Protein AF-H3BPP0-F1 (afdb_monomer)

Sequence (104 aa):
MQKYCIYQHFQFQLLIQHLWIAANCDIADERFDATFHTNVLVNSSGHCQYLPPGIFKSSCYIDVRWFPFDVQHCKLKFGSWSYGGWSLDLQMQEADISGYIPNG

InterPro domains:
  IPR006201 Neurotransmitter-gated ion-channel [PTHR18945] (30-92)
  IPR006202 Neurotransmitter-gated ion-channel ligand-binding domain [PF02931] (27-95)
  IPR018000 Neurotransmitter-gated ion-channel, conserved site [PS00236] (60-74)
  IPR036734 Neurotransmitter-gated ion-channel ligand-binding domain superfamily [G3DSA:2.70.170.10] (8-104)
  IPR036734 Neurotransmitter-gated ion-channel ligand-binding domain superfamily [SSF63712] (12-100)

Organism: Homo sapiens (NCBI:txid9606)

Foldseek 3Di:
DDWDWDKDWDDDAADDPFKWKAWQPRDTDPPSPHPDDDDWDADPVRDIDDDGDDTDIHIYTADCPPPPVGDGDIDMDMDTRPDDCVGDDDDDDDDDCVVPDDDD

Structure (mmCIF, N/CA/C/O backbone):
data_AF-H3BPP0-F1
#
_entry.id   AF-H3BPP0-F1
#
loop_
_atom_site.group_PDB
_atom_site.id
_atom_site.type_symbol
_atom_site.label_atom_id
_atom_site.label_alt_id
_atom_site.label_comp_id
_atom_site.label_asym_id
_atom_site.label_entity_id
_atom_site.label_seq_id
_atom_site.pdbx_PDB_ins_code
_atom_site.Cartn_x
_atom_site.Cartn_y
_atom_site.Cartn_z
_atom_site.occupancy
_atom_site.B_iso_or_equiv
_atom_site.auth_seq_id
_atom_site.auth_comp_id
_atom_site.auth_asym_id
_atom_site.auth_atom_id
_atom_site.pdbx_PDB_model_num
ATOM 1 N N . MET A 1 1 ? -31.877 4.322 3.428 1.00 45.56 1 MET A N 1
ATOM 2 C CA . MET A 1 1 ? -30.668 3.477 3.555 1.00 45.56 1 MET A CA 1
ATOM 3 C C . MET A 1 1 ? -29.476 4.412 3.624 1.00 45.56 1 MET A C 1
ATOM 5 O O . MET A 1 1 ? -29.337 5.216 2.713 1.00 45.56 1 MET A O 1
ATOM 9 N N . GLN A 1 2 ? -28.677 4.370 4.687 1.00 44.91 2 GLN A N 1
ATOM 10 C CA . GLN A 1 2 ? -27.522 5.257 4.850 1.00 44.91 2 GLN A CA 1
ATOM 11 C C . GLN A 1 2 ? -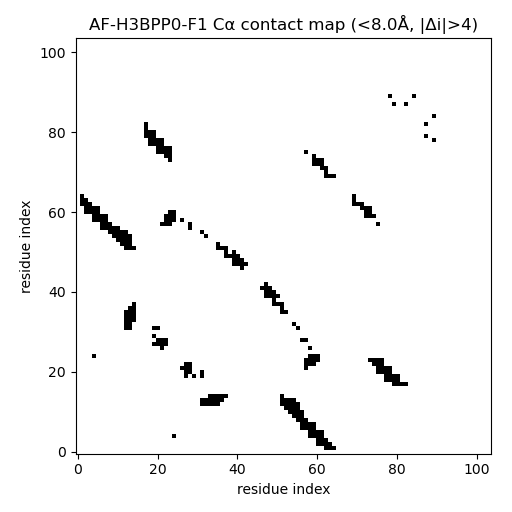26.244 4.496 4.484 1.00 44.91 2 GLN A C 1
ATOM 13 O O . GLN A 1 2 ? -25.711 3.745 5.295 1.00 44.91 2 GLN A O 1
ATOM 18 N N . LYS A 1 3 ? -25.792 4.666 3.237 1.00 54.00 3 LYS A N 1
ATOM 19 C CA . LYS A 1 3 ? -24.443 4.273 2.818 1.00 54.00 3 LYS A CA 1
ATOM 20 C C . LYS A 1 3 ? -23.530 5.475 3.015 1.00 54.00 3 LYS A C 1
ATOM 22 O O . LYS A 1 3 ? -23.817 6.534 2.461 1.00 54.00 3 LYS A O 1
ATOM 27 N N . TYR A 1 4 ? -22.442 5.308 3.754 1.00 62.19 4 TYR A N 1
ATOM 28 C CA . TYR A 1 4 ? -21.422 6.344 3.922 1.00 62.19 4 TYR A CA 1
ATOM 29 C C . TYR A 1 4 ? -20.148 5.923 3.196 1.00 62.19 4 TYR A C 1
ATOM 31 O O . TYR A 1 4 ? -19.775 4.755 3.260 1.00 62.19 4 TYR A O 1
ATOM 39 N N . CYS A 1 5 ? -19.475 6.853 2.516 1.00 59.34 5 CYS A N 1
ATOM 40 C CA . CYS A 1 5 ? -18.102 6.627 2.070 1.00 59.34 5 CYS A CA 1
ATOM 41 C C . CYS A 1 5 ? -17.161 7.032 3.204 1.00 59.34 5 CYS A C 1
ATOM 43 O O . CYS A 1 5 ? -17.152 8.202 3.588 1.00 59.34 5 CYS A O 1
ATOM 45 N N . ILE A 1 6 ? -16.382 6.088 3.733 1.00 63.28 6 ILE A N 1
ATOM 46 C CA . ILE A 1 6 ? -15.338 6.378 4.724 1.00 63.28 6 ILE A CA 1
ATOM 47 C C . ILE A 1 6 ? -13.968 6.098 4.106 1.00 63.28 6 ILE A C 1
ATOM 49 O O . ILE A 1 6 ? -13.766 5.077 3.450 1.00 63.28 6 ILE A O 1
ATOM 53 N N . TYR A 1 7 ? -13.038 7.029 4.321 1.00 56.53 7 TYR A N 1
ATOM 54 C CA . TYR A 1 7 ? -11.633 6.896 3.950 1.00 56.53 7 TYR A CA 1
ATOM 55 C C . TYR A 1 7 ? -10.944 5.920 4.909 1.00 56.53 7 TYR A C 1
ATOM 57 O O . TYR A 1 7 ? -10.757 6.239 6.084 1.00 56.53 7 TYR A O 1
ATOM 65 N N . GLN A 1 8 ? -10.549 4.743 4.422 1.00 51.84 8 GLN A N 1
ATOM 66 C CA . GLN A 1 8 ? -9.819 3.757 5.219 1.00 51.84 8 GLN A CA 1
ATOM 67 C C . GLN A 1 8 ? -8.306 3.911 4.980 1.00 51.84 8 GLN A C 1
ATOM 69 O O . GLN A 1 8 ? -7.834 3.910 3.841 1.00 51.84 8 GLN A O 1
ATOM 74 N N . HIS A 1 9 ? -7.542 4.107 6.060 1.00 41.50 9 HIS A N 1
ATOM 75 C CA . HIS A 1 9 ? -6.184 4.661 6.003 1.00 41.50 9 HIS A CA 1
ATOM 76 C C . HIS A 1 9 ? -5.083 3.616 6.276 1.00 41.50 9 HIS A C 1
ATOM 78 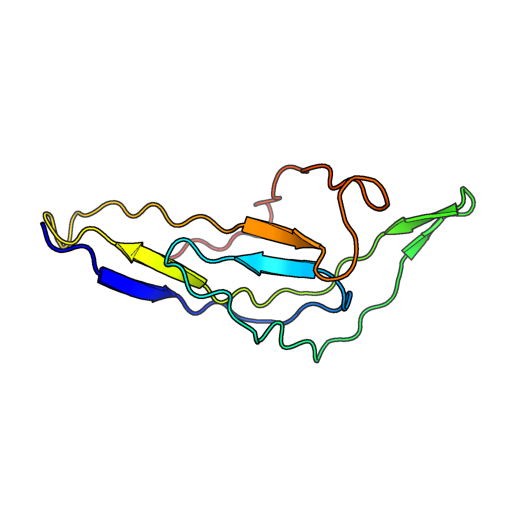O O . HIS A 1 9 ? -4.603 3.493 7.403 1.00 41.50 9 HIS A O 1
ATOM 84 N N . PHE A 1 10 ? -4.636 2.910 5.232 1.00 39.25 10 PHE A N 1
ATOM 85 C CA . PHE A 1 10 ? -3.450 2.032 5.263 1.00 39.25 10 PHE A CA 1
ATOM 86 C C . PHE A 1 10 ? -2.175 2.749 4.739 1.00 39.25 10 PHE A C 1
ATOM 88 O O . PHE A 1 10 ? -2.268 3.842 4.170 1.00 39.25 10 PHE A O 1
ATOM 95 N N . GLN A 1 11 ? -0.970 2.214 5.012 1.00 25.58 11 GLN A N 1
ATOM 96 C CA . GLN A 1 11 ? 0.332 2.929 4.934 1.00 25.58 11 GLN A CA 1
ATOM 97 C C . GLN A 1 11 ? 1.493 2.132 4.268 1.00 25.58 11 GLN A C 1
ATOM 99 O O . GLN A 1 11 ? 1.306 0.954 4.008 1.00 25.58 11 GLN A O 1
ATOM 104 N N . PHE A 1 12 ? 2.652 2.790 4.015 1.00 40.47 12 PHE A N 1
ATOM 105 C CA . PHE A 1 12 ? 3.774 2.529 3.048 1.00 40.47 12 PHE A CA 1
ATOM 106 C C . PHE A 1 12 ? 3.640 3.320 1.712 1.00 40.47 12 PHE A C 1
ATOM 108 O O . PHE A 1 12 ? 2.994 4.358 1.783 1.00 40.47 12 PHE A O 1
ATOM 115 N N . GLN A 1 13 ? 4.272 2.974 0.558 1.00 32.28 13 GLN A N 1
ATOM 116 C CA . GLN A 1 13 ? 4.018 3.583 -0.792 1.00 32.28 13 GLN A CA 1
ATOM 117 C C . GLN A 1 13 ? 4.769 2.977 -2.023 1.00 32.28 13 GLN A C 1
ATOM 119 O O . GLN A 1 13 ? 5.995 2.884 -2.005 1.00 32.28 13 GLN A O 1
ATOM 124 N N . LEU A 1 14 ? 4.032 2.627 -3.105 1.00 41.94 14 LEU A N 1
ATOM 125 C CA . LEU A 1 14 ? 4.517 1.911 -4.318 1.00 41.94 14 LEU A CA 1
ATOM 126 C C . LEU A 1 14 ? 5.179 2.805 -5.400 1.00 41.94 14 LEU A C 1
ATOM 128 O O . LEU A 1 14 ? 4.925 4.002 -5.436 1.00 41.94 14 LEU A O 1
ATOM 132 N N . LEU A 1 15 ? 5.908 2.217 -6.377 1.00 37.97 15 LEU A N 1
ATOM 133 C CA . LEU A 1 15 ? 6.530 2.971 -7.489 1.00 37.97 15 LEU A CA 1
ATOM 134 C C . LEU A 1 15 ? 6.647 2.257 -8.873 1.00 37.97 15 LEU A C 1
ATOM 136 O O . LEU A 1 15 ? 7.741 2.046 -9.386 1.00 37.97 15 LEU A O 1
ATOM 140 N N . ILE A 1 16 ? 5.532 1.968 -9.560 1.00 48.75 16 ILE A N 1
ATOM 141 C CA . ILE A 1 16 ? 5.513 1.967 -11.048 1.00 48.75 16 ILE A CA 1
ATOM 142 C C . ILE A 1 16 ? 4.447 2.964 -11.491 1.00 48.75 16 ILE A C 1
ATOM 144 O O . ILE A 1 16 ? 3.262 2.772 -11.230 1.00 48.75 16 ILE A O 1
ATOM 148 N N . GLN A 1 17 ? 4.870 4.031 -12.168 1.00 52.53 17 GLN A N 1
ATOM 149 C CA . GLN A 1 17 ? 4.117 5.289 -12.308 1.00 52.53 17 GLN A CA 1
ATOM 150 C C . GLN A 1 17 ? 2.936 5.255 -13.304 1.00 52.53 17 GLN A C 1
ATOM 152 O O . GLN A 1 17 ? 2.464 6.301 -13.740 1.00 52.53 17 GLN A O 1
ATOM 157 N N . HIS A 1 18 ? 2.442 4.066 -13.660 1.00 55.50 18 HIS A N 1
ATOM 158 C CA . HIS A 1 18 ? 1.313 3.885 -14.582 1.00 55.50 18 HIS A CA 1
ATOM 159 C C . HIS A 1 18 ? 0.204 2.974 -14.037 1.00 55.50 18 HIS A C 1
ATOM 161 O O . HIS A 1 18 ? -0.689 2.613 -14.804 1.00 55.50 18 HIS A O 1
ATOM 167 N N . LEU A 1 19 ? 0.228 2.610 -12.748 1.00 56.34 19 LEU A N 1
ATOM 168 C CA . LEU A 1 19 ? -0.885 1.928 -12.078 1.00 56.34 19 LEU A CA 1
ATOM 169 C C . LEU A 1 19 ? -1.704 2.944 -11.261 1.00 56.34 19 LEU A C 1
ATOM 171 O O . LEU A 1 19 ? -1.145 3.659 -10.436 1.00 56.34 19 LEU A O 1
ATOM 175 N N . TRP A 1 20 ? -3.019 2.994 -11.472 1.00 62.44 20 TRP A N 1
ATOM 176 C CA . TRP A 1 20 ? -3.963 3.761 -10.648 1.00 62.44 20 TRP A CA 1
ATOM 177 C C . TRP A 1 20 ? -4.854 2.823 -9.839 1.00 62.44 20 TRP A C 1
ATOM 179 O O . TRP A 1 20 ? -4.946 1.619 -10.113 1.00 62.44 20 TRP A O 1
ATOM 189 N N . ILE A 1 21 ? -5.518 3.393 -8.834 1.00 61.44 21 ILE A N 1
ATOM 190 C CA . ILE A 1 21 ? -6.360 2.649 -7.903 1.00 61.44 21 ILE A CA 1
ATOM 191 C C . ILE A 1 21 ? -7.723 3.322 -7.808 1.00 61.44 21 ILE A C 1
ATOM 193 O O . ILE A 1 21 ? -7.851 4.456 -7.347 1.00 61.44 21 ILE A O 1
ATOM 197 N N . ALA A 1 22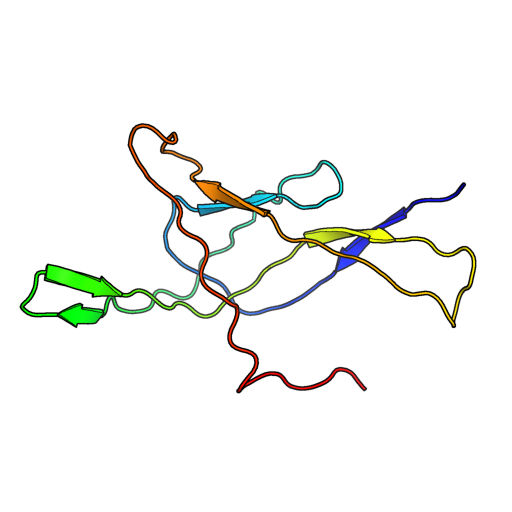 ? -8.758 2.601 -8.230 1.00 61.22 22 ALA A N 1
ATOM 198 C CA . ALA A 1 22 ? -10.132 3.010 -7.999 1.00 61.22 22 ALA A CA 1
ATOM 199 C C . ALA A 1 22 ? -10.585 2.529 -6.621 1.00 61.22 22 ALA A C 1
ATOM 201 O O . ALA A 1 22 ? -10.468 1.345 -6.282 1.00 61.22 22 ALA A O 1
ATOM 202 N N . ALA A 1 23 ? -11.207 3.433 -5.874 1.00 62.00 23 ALA A N 1
ATOM 203 C CA . ALA A 1 23 ? -12.033 3.061 -4.744 1.00 62.00 23 ALA A CA 1
ATOM 204 C C . ALA A 1 23 ? -13.399 2.499 -5.213 1.00 62.00 23 ALA A C 1
ATOM 206 O O . ALA A 1 23 ? -13.682 2.355 -6.412 1.00 62.00 23 ALA A O 1
ATOM 207 N N . ASN A 1 24 ? -14.253 2.128 -4.255 1.00 58.81 24 ASN A N 1
ATOM 208 C CA . ASN A 1 24 ? -15.626 1.685 -4.534 1.00 58.81 24 ASN A CA 1
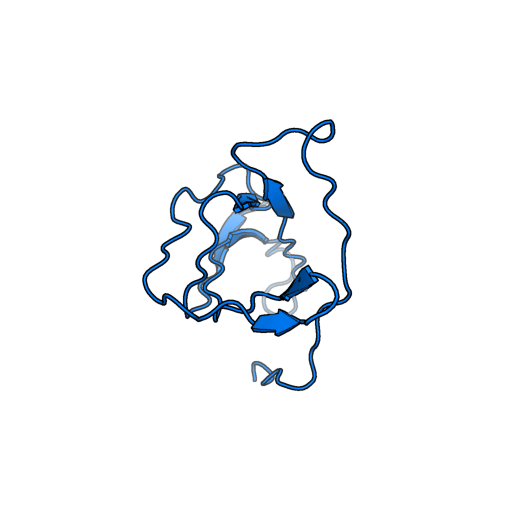ATOM 209 C C . ASN A 1 24 ? -16.648 2.825 -4.466 1.00 58.81 24 ASN A C 1
ATOM 211 O O . ASN A 1 24 ? -17.660 2.738 -5.148 1.00 58.81 24 ASN A O 1
ATOM 215 N N . CYS A 1 25 ? -16.390 3.853 -3.657 1.00 58.97 25 CYS A N 1
ATOM 216 C CA . CYS A 1 25 ? -16.987 5.175 -3.831 1.00 58.97 25 CYS A CA 1
ATOM 217 C C . CYS A 1 25 ? -16.312 5.841 -5.044 1.00 58.97 25 CYS A C 1
ATOM 219 O O . CYS A 1 25 ? -15.110 5.649 -5.220 1.00 58.97 25 CYS A O 1
ATOM 221 N N . ASP A 1 26 ? -17.039 6.605 -5.863 1.00 56.75 26 ASP A N 1
ATOM 222 C CA . ASP A 1 26 ? -16.610 7.034 -7.215 1.00 56.75 26 ASP A CA 1
ATOM 223 C C . ASP A 1 26 ? -15.480 8.092 -7.278 1.00 56.75 26 ASP A C 1
ATOM 225 O O . ASP A 1 26 ? -15.320 8.800 -8.270 1.00 56.75 26 ASP A O 1
ATOM 229 N N . ILE A 1 27 ? -14.666 8.193 -6.225 1.00 53.38 27 ILE A N 1
ATOM 230 C CA . ILE A 1 27 ? -13.434 8.982 -6.178 1.00 53.38 27 ILE A CA 1
ATOM 231 C C . ILE A 1 27 ? -12.262 8.029 -6.449 1.00 53.38 27 ILE A C 1
ATOM 233 O O . ILE A 1 27 ? -11.956 7.162 -5.627 1.00 53.38 27 ILE A O 1
ATOM 237 N N . ALA A 1 28 ? -11.590 8.192 -7.589 1.00 49.72 28 ALA A N 1
ATOM 238 C CA . ALA A 1 28 ? -10.230 7.685 -7.746 1.00 49.72 28 ALA A CA 1
ATOM 239 C C . ALA A 1 28 ? -9.300 8.544 -6.875 1.00 49.72 28 ALA A C 1
ATOM 241 O O . ALA A 1 28 ? -9.375 9.771 -6.938 1.00 49.72 28 ALA A O 1
ATOM 242 N N . ASP A 1 29 ? -8.458 7.923 -6.048 1.00 54.53 29 ASP A N 1
ATOM 243 C CA . ASP A 1 29 ? -7.473 8.680 -5.271 1.00 54.53 29 ASP A CA 1
ATOM 244 C C . ASP A 1 29 ? -6.293 9.017 -6.190 1.00 54.53 29 ASP A C 1
ATOM 246 O O . ASP A 1 29 ? -5.530 8.134 -6.586 1.00 54.53 29 ASP A O 1
ATOM 250 N N . GLU A 1 30 ? -6.149 10.295 -6.550 1.00 47.28 30 GLU A N 1
ATOM 251 C CA . GLU A 1 30 ? -5.016 10.787 -7.345 1.00 47.28 30 GLU A CA 1
ATOM 252 C C . GLU A 1 30 ? -3.670 10.559 -6.636 1.00 47.28 30 GLU A C 1
ATOM 254 O O . GLU A 1 30 ? -2.617 10.580 -7.274 1.00 47.28 30 GLU A O 1
ATOM 259 N N . ARG A 1 31 ? -3.673 10.319 -5.316 1.00 48.78 31 ARG A N 1
ATOM 260 C CA . ARG A 1 31 ? -2.464 10.109 -4.517 1.00 48.78 31 ARG A CA 1
ATOM 261 C C . ARG A 1 31 ? -2.047 8.644 -4.484 1.00 48.78 31 ARG A C 1
ATOM 263 O O . ARG A 1 31 ? -1.902 8.037 -3.420 1.00 48.78 31 ARG A O 1
ATOM 270 N N . PHE A 1 32 ? -1.681 8.139 -5.663 1.00 50.94 32 PHE A N 1
ATOM 271 C CA . PHE A 1 32 ? -0.593 7.164 -5.781 1.00 50.94 32 PHE A CA 1
ATOM 272 C C . PHE A 1 32 ? 0.729 7.851 -5.380 1.00 50.94 32 PHE A C 1
ATOM 274 O O . PHE A 1 32 ? 1.587 8.168 -6.200 1.00 50.94 32 PHE A O 1
ATOM 281 N N . ASP A 1 33 ? 0.839 8.186 -4.096 1.00 49.84 33 ASP A N 1
ATOM 282 C CA . ASP A 1 33 ? 2.017 8.809 -3.506 1.00 49.84 33 ASP A CA 1
ATOM 283 C C . ASP A 1 33 ? 3.125 7.751 -3.457 1.00 49.84 33 ASP A C 1
ATOM 285 O O . ASP A 1 33 ? 2.873 6.643 -2.986 1.00 49.84 33 ASP A O 1
ATOM 289 N N . ALA A 1 34 ? 4.331 8.059 -3.940 1.00 49.41 34 ALA A N 1
ATOM 290 C CA . ALA A 1 34 ? 5.226 7.049 -4.517 1.00 49.41 34 ALA A CA 1
ATOM 291 C C . ALA A 1 34 ? 6.693 7.092 -4.027 1.00 49.41 34 ALA A C 1
ATOM 293 O O . ALA A 1 34 ? 7.602 6.667 -4.735 1.00 49.41 34 ALA A O 1
ATOM 294 N N . THR A 1 35 ? 6.962 7.627 -2.831 1.00 47.53 35 THR A N 1
ATOM 295 C CA . THR A 1 35 ? 8.324 7.968 -2.356 1.00 47.53 35 THR A CA 1
ATOM 296 C C . THR A 1 35 ? 9.351 6.818 -2.387 1.00 47.53 35 THR A C 1
ATOM 298 O O . THR A 1 35 ? 10.531 7.061 -2.662 1.00 47.53 35 THR A O 1
ATOM 301 N N . PHE A 1 36 ? 8.954 5.569 -2.107 1.00 56.44 36 PHE A N 1
ATOM 302 C CA . PHE A 1 36 ? 9.903 4.463 -1.909 1.00 56.44 36 PHE A CA 1
ATOM 303 C C . PHE A 1 36 ? 10.273 3.742 -3.210 1.00 56.44 36 PHE A C 1
ATOM 305 O O . PHE A 1 36 ? 9.708 2.715 -3.580 1.00 56.44 36 PHE A O 1
ATOM 312 N N . HIS A 1 37 ? 11.304 4.275 -3.865 1.00 64.12 37 HIS A N 1
ATOM 313 C CA . HIS A 1 37 ? 11.975 3.660 -5.005 1.00 64.12 37 HIS A CA 1
ATOM 314 C C . HIS A 1 37 ? 12.641 2.337 -4.582 1.00 64.12 37 HIS A C 1
ATOM 316 O O . HIS A 1 37 ? 13.658 2.352 -3.886 1.00 64.12 37 HIS A O 1
ATOM 322 N N . THR A 1 38 ? 12.098 1.191 -5.005 1.00 70.50 38 THR A N 1
ATOM 323 C CA . THR A 1 38 ? 12.778 -0.114 -4.892 1.00 70.50 38 THR A CA 1
ATOM 324 C C . THR A 1 38 ? 13.440 -0.520 -6.212 1.00 70.50 38 THR A C 1
ATOM 326 O O . THR A 1 38 ? 13.228 0.115 -7.247 1.00 70.50 38 THR A O 1
ATOM 329 N N . ASN A 1 39 ? 14.264 -1.572 -6.176 1.00 79.94 39 ASN A N 1
ATOM 330 C CA . ASN A 1 39 ? 14.953 -2.120 -7.348 1.00 79.94 39 ASN A CA 1
ATOM 331 C C . ASN A 1 39 ? 14.067 -3.116 -8.118 1.00 79.94 39 ASN A C 1
ATOM 333 O O . ASN A 1 39 ? 13.301 -3.868 -7.516 1.00 79.94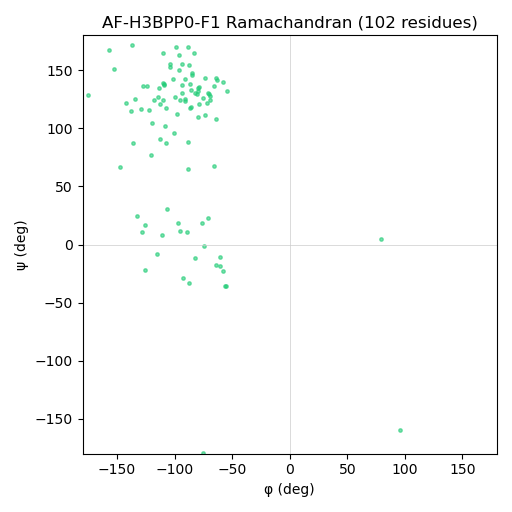 39 ASN A O 1
ATOM 337 N N . VAL A 1 40 ? 14.236 -3.182 -9.442 1.00 82.94 40 VAL A N 1
ATOM 338 C CA . VAL A 1 40 ? 13.682 -4.260 -10.282 1.00 82.94 40 VAL A CA 1
ATOM 339 C C . VAL A 1 40 ? 14.581 -5.491 -10.187 1.00 82.94 40 VAL A C 1
ATOM 341 O O . VAL A 1 40 ? 15.789 -5.394 -10.401 1.00 82.94 40 VAL A O 1
ATOM 344 N N . LEU A 1 41 ? 13.995 -6.654 -9.905 1.00 83.94 41 LEU A N 1
ATOM 345 C CA . LEU A 1 41 ? 14.676 -7.940 -10.016 1.00 83.94 41 LEU A CA 1
ATOM 346 C C . LEU A 1 41 ? 14.564 -8.429 -11.464 1.00 83.94 41 LEU A C 1
ATOM 348 O O . LEU A 1 41 ? 13.460 -8.649 -11.958 1.00 83.94 41 LEU A O 1
ATOM 352 N N . VAL A 1 42 ? 15.699 -8.601 -12.142 1.00 89.56 42 VAL A N 1
ATOM 353 C CA . VAL A 1 42 ? 15.758 -9.030 -13.549 1.00 89.56 42 VAL A CA 1
ATOM 354 C C . VAL A 1 42 ? 16.418 -10.403 -13.643 1.00 89.56 42 VAL A C 1
ATOM 356 O O . VAL A 1 42 ? 17.518 -10.607 -13.133 1.00 89.56 42 VAL A O 1
ATOM 359 N N . ASN A 1 43 ? 15.747 -11.343 -14.303 1.00 92.00 43 ASN A N 1
ATOM 360 C CA . ASN A 1 43 ? 16.242 -12.692 -14.568 1.00 92.00 43 ASN A CA 1
ATOM 361 C C . ASN A 1 43 ? 16.926 -12.762 -15.951 1.00 92.00 43 ASN A C 1
ATOM 363 O O . ASN A 1 43 ? 16.584 -12.004 -16.858 1.00 92.00 43 ASN A O 1
ATOM 367 N N . SER A 1 44 ? 17.850 -13.705 -16.155 1.00 94.06 44 SER A N 1
ATOM 368 C CA . SER A 1 44 ? 18.542 -13.915 -17.441 1.00 94.06 44 SER A CA 1
ATOM 369 C C . SER A 1 44 ? 17.607 -14.339 -18.582 1.00 94.06 44 SER A C 1
ATOM 371 O O . SER A 1 44 ? 17.950 -14.180 -19.750 1.00 94.06 44 SER A O 1
ATOM 373 N N . SER A 1 45 ? 16.404 -14.817 -18.253 1.00 93.75 45 SER A N 1
ATOM 374 C CA . SER A 1 45 ? 15.298 -15.062 -19.186 1.00 93.75 45 SER A CA 1
ATOM 375 C C . SER A 1 45 ? 14.579 -13.793 -19.674 1.00 93.75 45 SER A C 1
ATOM 377 O O . SER A 1 45 ? 13.629 -13.900 -20.446 1.00 93.75 45 SER A O 1
ATOM 379 N N . GLY A 1 46 ? 14.974 -12.603 -19.206 1.00 86.50 46 GLY A N 1
ATOM 380 C CA . GLY A 1 46 ? 14.290 -11.337 -19.489 1.00 86.50 46 GLY A CA 1
ATOM 381 C C . GLY A 1 46 ? 13.037 -11.090 -18.640 1.00 86.50 46 GLY A C 1
ATOM 382 O O . GLY A 1 46 ? 12.346 -10.097 -18.849 1.00 86.50 46 GLY A O 1
ATOM 383 N N . HIS A 1 47 ? 12.729 -11.965 -17.676 1.00 85.31 47 HIS A N 1
ATOM 384 C CA . HIS A 1 47 ? 11.623 -11.749 -16.744 1.00 85.31 47 HIS A CA 1
ATOM 385 C C . HIS A 1 47 ? 11.993 -10.690 -15.693 1.00 85.31 47 HIS A C 1
ATOM 387 O O . HIS A 1 47 ? 13.001 -10.834 -14.997 1.00 85.31 47 HIS A O 1
ATOM 393 N N . CYS A 1 48 ? 11.157 -9.659 -15.559 1.00 84.75 48 CYS A N 1
ATOM 394 C CA . CYS A 1 48 ? 11.336 -8.555 -14.618 1.00 84.75 48 CYS A CA 1
ATOM 395 C C . CYS A 1 48 ? 10.244 -8.590 -13.543 1.00 84.75 48 C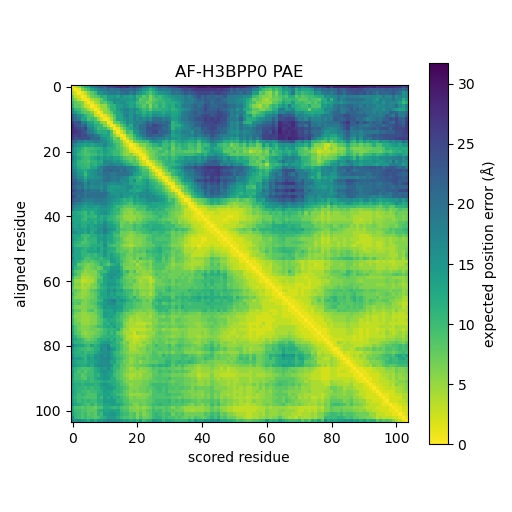YS A C 1
ATOM 397 O O . CYS A 1 48 ? 9.063 -8.474 -13.863 1.00 84.75 48 CYS A O 1
ATOM 399 N N . GLN A 1 49 ? 10.638 -8.694 -12.275 1.00 82.00 49 GLN A N 1
ATOM 400 C CA . GLN A 1 49 ? 9.743 -8.624 -11.122 1.00 82.00 49 GLN A CA 1
ATOM 401 C C . GLN A 1 49 ? 9.966 -7.312 -10.361 1.00 82.00 49 GLN A C 1
ATOM 403 O O . GLN A 1 49 ? 11.104 -6.888 -10.147 1.00 82.00 49 GLN A O 1
ATOM 408 N N . TYR A 1 50 ? 8.878 -6.678 -9.921 1.00 80.00 50 TYR A N 1
ATOM 409 C CA . TYR A 1 50 ? 8.929 -5.449 -9.137 1.00 80.00 50 TYR A CA 1
ATOM 410 C C . TYR A 1 50 ? 7.976 -5.509 -7.947 1.00 80.00 50 TYR A C 1
ATOM 412 O O . TYR A 1 50 ? 6.785 -5.759 -8.115 1.00 80.00 50 TYR A O 1
ATOM 420 N N . LEU A 1 51 ? 8.515 -5.281 -6.750 1.00 77.19 51 LEU A N 1
ATOM 421 C CA . LEU A 1 51 ? 7.791 -5.352 -5.481 1.00 77.19 51 LEU A CA 1
ATOM 422 C C . LEU A 1 51 ? 8.176 -4.146 -4.607 1.00 77.19 51 LEU A C 1
ATOM 424 O O . LEU A 1 51 ? 9.131 -4.221 -3.831 1.00 77.19 51 LEU A O 1
ATOM 428 N N . PRO A 1 52 ? 7.494 -3.001 -4.753 1.00 72.44 52 PRO A N 1
ATOM 429 C CA . PRO A 1 52 ? 7.629 -1.876 -3.840 1.00 72.44 52 PRO A CA 1
ATOM 430 C C . PRO A 1 52 ? 6.637 -2.035 -2.660 1.00 72.44 52 PRO A C 1
ATOM 432 O O . PRO A 1 52 ? 5.618 -2.711 -2.807 1.00 72.44 52 PRO A O 1
ATOM 435 N N . PRO A 1 53 ? 6.896 -1.450 -1.476 1.00 71.06 53 PRO A N 1
ATOM 436 C CA . PRO A 1 53 ? 6.015 -1.577 -0.304 1.00 71.06 53 PRO A CA 1
ATOM 437 C C . PRO A 1 53 ? 4.811 -0.621 -0.394 1.00 71.06 53 PRO A C 1
ATOM 439 O O . PRO A 1 53 ? 4.997 0.542 -0.714 1.00 71.06 53 PRO A O 1
ATOM 442 N N . GLY A 1 54 ? 3.575 -1.051 -0.107 1.00 69.44 54 GLY A N 1
ATOM 443 C CA . GLY A 1 54 ? 2.363 -0.314 -0.530 1.00 69.44 54 GLY A CA 1
ATOM 444 C C . GLY A 1 54 ? 1.539 0.439 0.522 1.00 69.44 54 GLY A C 1
ATOM 445 O O . GLY A 1 54 ? 0.867 -0.186 1.334 1.00 69.44 54 GLY A O 1
ATOM 446 N N . ILE A 1 55 ? 1.442 1.772 0.381 1.00 70.19 55 ILE A N 1
ATOM 447 C CA . ILE A 1 55 ? 0.196 2.508 0.682 1.00 70.19 55 ILE A CA 1
ATOM 448 C C . ILE A 1 55 ? -0.858 1.893 -0.217 1.00 70.19 55 ILE A C 1
ATOM 450 O O . ILE A 1 55 ? -0.564 1.740 -1.396 1.00 70.19 55 ILE A O 1
ATOM 454 N N . PHE A 1 56 ? -2.077 1.690 0.279 1.00 71.88 56 PHE A N 1
ATOM 455 C CA . PHE A 1 56 ? -3.271 1.912 -0.536 1.00 71.88 56 PHE A CA 1
ATOM 456 C C . PHE A 1 56 ? -4.302 2.625 0.338 1.00 71.88 56 PHE A C 1
ATOM 458 O O . PHE A 1 56 ? -4.764 2.078 1.339 1.00 71.88 56 PHE A O 1
ATOM 465 N N . LYS A 1 57 ? -4.644 3.866 -0.013 1.00 67.56 57 LYS A N 1
ATOM 466 C CA . LYS A 1 57 ? -5.777 4.579 0.587 1.00 67.56 57 LYS A CA 1
ATOM 467 C C . LYS A 1 57 ? -6.990 4.346 -0.302 1.00 67.56 57 LYS A C 1
ATOM 469 O O . LYS A 1 57 ? -6.870 4.333 -1.524 1.00 67.56 57 LYS A O 1
ATOM 474 N N . SER A 1 58 ? -8.148 4.081 0.298 1.00 70.81 58 SER A N 1
ATOM 475 C CA . SER A 1 58 ? -9.370 3.864 -0.477 1.00 70.81 58 SER A CA 1
ATOM 476 C C . SER A 1 58 ? -10.625 4.235 0.304 1.00 70.81 58 SER A C 1
ATOM 478 O O . SER A 1 58 ? -10.670 4.149 1.533 1.00 70.81 58 SER A O 1
ATOM 480 N N . SER A 1 59 ? -11.649 4.636 -0.444 1.00 73.62 59 SER A N 1
ATOM 481 C CA . SER A 1 59 ? -12.964 5.015 0.067 1.00 73.62 59 SER A CA 1
ATOM 482 C C . SER A 1 59 ? -13.994 3.947 -0.292 1.00 73.62 59 SER A C 1
ATOM 484 O O . SER A 1 59 ? -14.466 3.868 -1.430 1.00 73.62 59 SER A O 1
ATOM 486 N N . CYS A 1 60 ? -14.356 3.099 0.667 1.00 78.50 60 CYS A N 1
ATOM 487 C CA . CYS A 1 60 ? -15.434 2.130 0.488 1.00 78.50 60 CYS A CA 1
ATOM 488 C C . CYS A 1 60 ? -16.765 2.650 1.037 1.00 78.50 60 CYS A C 1
ATOM 490 O O . CYS A 1 60 ? -16.814 3.428 1.991 1.00 78.50 60 CYS A O 1
ATOM 492 N N . TYR A 1 61 ? -17.857 2.192 0.418 1.00 79.12 61 TYR A N 1
ATOM 493 C CA . TYR A 1 61 ? -19.183 2.289 1.014 1.00 79.12 61 TYR A CA 1
ATOM 494 C C . TYR A 1 61 ? -19.263 1.353 2.215 1.00 79.12 61 TYR A C 1
ATOM 496 O O . TYR A 1 61 ? -19.074 0.147 2.051 1.00 79.12 61 TYR A O 1
ATOM 504 N N . ILE A 1 62 ? -19.606 1.906 3.374 1.00 82.06 62 ILE A N 1
ATOM 505 C CA . ILE A 1 62 ? -19.966 1.138 4.562 1.00 82.06 62 ILE A CA 1
ATOM 506 C C . ILE A 1 62 ? -21.479 1.142 4.794 1.00 82.06 62 ILE A C 1
ATOM 508 O O . ILE A 1 62 ? -22.192 2.063 4.375 1.00 82.06 62 ILE A O 1
ATOM 512 N N . ASP A 1 63 ? -21.959 0.112 5.484 1.00 82.94 63 ASP A N 1
ATOM 513 C CA . ASP A 1 63 ? -23.353 -0.059 5.889 1.00 82.94 63 ASP A CA 1
ATOM 514 C C . ASP A 1 63 ? -23.456 -0.123 7.419 1.00 82.94 63 ASP A C 1
ATOM 516 O O . ASP A 1 63 ? -23.106 -1.127 8.034 1.00 82.94 63 ASP A O 1
ATOM 520 N N . VAL A 1 64 ? -23.923 0.964 8.038 1.00 85.25 64 VAL A N 1
ATOM 521 C CA . VAL A 1 64 ? -23.956 1.129 9.506 1.00 85.25 64 VAL A CA 1
ATOM 522 C C . VAL A 1 64 ? -25.241 0.608 10.163 1.00 85.25 64 VAL A C 1
ATOM 524 O O . VAL A 1 64 ? -25.481 0.872 11.339 1.00 85.25 64 VAL A O 1
ATOM 527 N N . ARG A 1 65 ? -26.098 -0.128 9.433 1.00 87.12 65 ARG A N 1
ATOM 528 C CA . ARG A 1 65 ? -27.414 -0.592 9.932 1.00 87.12 65 ARG A CA 1
ATOM 529 C C . ARG A 1 65 ? -27.363 -1.457 11.196 1.00 87.12 65 ARG A C 1
ATOM 531 O O . ARG A 1 65 ? -28.379 -1.550 11.877 1.00 87.12 65 ARG A O 1
ATOM 538 N N . TRP A 1 66 ? -26.227 -2.093 11.476 1.00 86.38 66 TRP A N 1
ATOM 539 C CA . TRP A 1 66 ? -26.061 -3.077 12.553 1.00 86.38 66 TRP A CA 1
ATOM 540 C C . TRP A 1 66 ? -24.907 -2.753 13.510 1.00 86.38 66 TRP A C 1
ATOM 542 O O . TRP A 1 66 ? -24.470 -3.627 14.253 1.00 86.38 66 TRP A O 1
ATOM 552 N N . PHE A 1 67 ? -24.416 -1.509 13.501 1.00 85.56 67 PHE A N 1
ATOM 553 C CA . PHE A 1 67 ? -23.287 -1.084 14.330 1.00 85.56 67 PHE A CA 1
ATOM 554 C C . PHE A 1 67 ? -23.516 -1.376 15.827 1.00 85.56 67 PHE A C 1
ATOM 556 O O . PHE A 1 67 ? -24.584 -1.026 16.340 1.00 85.56 67 PHE A O 1
ATOM 563 N N . PRO A 1 68 ? -22.552 -1.985 16.554 1.00 89.50 68 PRO A N 1
ATOM 564 C CA . PRO A 1 68 ? -21.158 -2.280 16.175 1.00 89.50 68 PRO A CA 1
ATOM 565 C C . PRO A 1 68 ? -20.904 -3.717 15.659 1.00 89.50 68 PRO A C 1
ATOM 567 O O . PRO A 1 68 ? -19.774 -4.195 15.706 1.00 89.50 68 PRO A O 1
ATOM 570 N N . PHE A 1 69 ? -21.941 -4.441 15.230 1.00 91.06 69 PHE A N 1
ATOM 571 C CA . PHE A 1 69 ? -21.865 -5.832 14.753 1.00 91.06 69 PHE A CA 1
ATOM 572 C C . PHE A 1 69 ? -22.017 -5.933 13.222 1.00 91.06 69 PHE A C 1
ATOM 574 O O . PHE A 1 69 ? -22.567 -6.896 12.685 1.00 91.06 69 PHE A O 1
ATOM 581 N N . ASP A 1 70 ? -21.577 -4.896 12.516 1.00 88.38 70 ASP A N 1
ATOM 582 C CA . ASP A 1 70 ? -21.638 -4.746 11.068 1.00 88.38 70 ASP A CA 1
ATOM 583 C C . ASP A 1 70 ? -20.457 -5.416 10.338 1.00 88.38 70 ASP A C 1
ATOM 585 O O . ASP A 1 70 ? -19.327 -5.449 10.816 1.00 88.38 70 ASP A O 1
ATOM 589 N N . VAL A 1 71 ? -20.721 -5.945 9.137 1.00 87.12 71 VAL A N 1
ATOM 590 C CA . VAL A 1 71 ? -19.710 -6.557 8.256 1.00 87.12 71 VAL A CA 1
ATOM 591 C C . VAL A 1 71 ? -19.508 -5.659 7.041 1.00 87.12 71 VAL A C 1
ATOM 593 O O . VAL A 1 71 ? -20.465 -5.362 6.325 1.00 87.12 71 VAL A O 1
ATOM 596 N N . GLN A 1 72 ? -18.264 -5.241 6.793 1.00 83.50 72 GLN A N 1
ATOM 597 C CA . GLN A 1 72 ? -17.929 -4.290 5.730 1.00 83.50 72 GLN A CA 1
ATOM 598 C C . GLN A 1 72 ? -17.171 -4.947 4.569 1.00 83.50 72 GLN A C 1
ATOM 600 O O . GLN A 1 72 ? -16.256 -5.744 4.764 1.00 83.50 72 GLN A O 1
ATOM 605 N N . HIS A 1 73 ? -17.544 -4.585 3.336 1.00 84.25 73 HIS A N 1
ATOM 606 C CA . HIS A 1 73 ? -17.014 -5.177 2.100 1.00 84.25 73 HIS A CA 1
ATOM 607 C C . HIS A 1 73 ? -16.338 -4.128 1.205 1.00 84.25 73 HIS A C 1
ATOM 609 O O . HIS A 1 73 ? -16.874 -3.688 0.182 1.00 84.25 73 HIS A O 1
ATOM 615 N N . CYS A 1 74 ? -15.124 -3.741 1.584 1.00 80.19 74 CYS A N 1
ATOM 616 C CA . CYS A 1 74 ? -14.272 -2.854 0.797 1.00 80.19 74 CYS A CA 1
ATOM 617 C C . CYS A 1 74 ? -13.594 -3.638 -0.345 1.00 80.19 74 CYS A C 1
ATOM 619 O O . CYS A 1 74 ? -13.109 -4.748 -0.138 1.00 80.19 74 CYS A O 1
ATOM 621 N N . LYS A 1 75 ? -13.573 -3.078 -1.563 1.00 79.00 75 LYS A N 1
ATOM 622 C CA . LYS A 1 75 ? -12.836 -3.633 -2.713 1.00 79.00 75 LYS A CA 1
ATOM 623 C C . LYS A 1 75 ? -11.890 -2.568 -3.252 1.00 79.00 75 LYS A C 1
ATOM 625 O O . LYS A 1 75 ? -12.308 -1.424 -3.424 1.00 79.00 75 LYS A O 1
ATOM 630 N N . LEU A 1 76 ? -10.662 -2.972 -3.554 1.00 78.38 76 LEU A N 1
ATOM 631 C CA . LEU A 1 76 ? -9.709 -2.194 -4.340 1.00 78.38 76 LEU A CA 1
ATOM 632 C C . LEU A 1 76 ? -9.875 -2.574 -5.815 1.00 78.38 76 LEU A C 1
ATOM 634 O O . LEU A 1 76 ? -10.100 -3.748 -6.120 1.00 78.38 76 LEU A O 1
ATOM 638 N N . LYS A 1 77 ? -9.757 -1.609 -6.729 1.00 76.88 77 LYS A N 1
ATOM 639 C CA . LYS A 1 77 ? -9.618 -1.883 -8.166 1.00 76.88 77 LYS A CA 1
ATOM 640 C C . LYS A 1 77 ? -8.272 -1.336 -8.623 1.00 76.88 77 LYS A C 1
ATOM 642 O O . LYS A 1 77 ? -8.024 -0.149 -8.448 1.00 76.88 77 LYS A O 1
ATOM 647 N N . PHE A 1 78 ? -7.437 -2.178 -9.215 1.00 78.75 78 PHE A N 1
ATOM 648 C CA . PHE A 1 78 ? -6.169 -1.770 -9.819 1.00 78.75 78 PHE A CA 1
ATOM 649 C C . PHE A 1 78 ? -6.344 -1.690 -11.336 1.00 78.75 78 PHE A C 1
ATOM 651 O O . PHE A 1 78 ? -7.043 -2.518 -11.920 1.00 78.75 78 PHE A O 1
ATOM 658 N N . GLY A 1 79 ? -5.722 -0.707 -11.978 1.00 77.31 79 GLY A N 1
ATOM 659 C CA . GLY A 1 79 ? -5.774 -0.546 -13.429 1.00 77.31 79 GLY A CA 1
ATOM 660 C C . GLY A 1 79 ? -4.593 0.255 -13.957 1.00 77.31 79 GLY A C 1
ATOM 661 O O . GLY A 1 79 ? -3.869 0.884 -13.190 1.00 77.31 79 GLY A O 1
ATOM 662 N N . SER A 1 80 ? -4.393 0.253 -15.274 1.00 76.06 80 SER A N 1
ATOM 663 C CA . SER A 1 80 ? -3.380 1.099 -15.909 1.00 76.06 80 SER A CA 1
ATOM 664 C C . SER A 1 80 ? -3.929 2.488 -16.225 1.00 76.06 80 SER A C 1
ATOM 666 O O . SER A 1 80 ? -5.072 2.621 -16.657 1.00 76.06 80 SER A O 1
ATOM 668 N N . TRP A 1 81 ? -3.124 3.520 -15.965 1.00 72.12 81 TRP A N 1
ATOM 669 C CA . TRP A 1 81 ? -3.474 4.927 -16.187 1.00 72.12 81 TRP A CA 1
ATOM 670 C C . TRP A 1 81 ? -3.148 5.382 -17.613 1.00 72.12 81 TRP A C 1
ATOM 672 O O . TRP A 1 81 ? -3.843 6.218 -18.181 1.00 72.12 81 TRP A O 1
ATOM 682 N N . SER A 1 82 ? -2.082 4.829 -18.197 1.00 69.81 82 SER A N 1
ATOM 683 C CA . SER A 1 82 ? -1.516 5.294 -19.473 1.00 69.81 82 SER A CA 1
ATOM 684 C C . SER A 1 82 ? -1.616 4.277 -20.612 1.00 69.81 82 SER A C 1
ATOM 686 O O . SER A 1 82 ? -1.337 4.634 -21.753 1.00 69.81 82 SER A O 1
ATOM 688 N N . TYR A 1 83 ? -2.030 3.036 -20.332 1.00 75.56 83 TYR A N 1
ATOM 689 C CA . TYR A 1 83 ? -2.159 1.970 -21.327 1.00 75.56 83 TYR A CA 1
ATOM 690 C C . TYR A 1 83 ? -3.557 1.344 -21.283 1.00 75.56 83 TYR A C 1
ATOM 692 O O . TYR A 1 83 ? -4.095 1.061 -20.216 1.00 75.56 83 TYR A O 1
ATOM 700 N N . GLY A 1 84 ? -4.144 1.108 -22.458 1.00 76.50 84 GLY A N 1
ATOM 701 C CA . GLY A 1 84 ? -5.375 0.326 -22.596 1.00 76.50 84 GLY A CA 1
ATOM 702 C C . GLY A 1 84 ? -5.094 -1.171 -22.766 1.00 76.50 84 GLY A C 1
ATOM 703 O O . GLY A 1 84 ? -3.962 -1.567 -23.040 1.00 76.50 84 GLY A O 1
ATOM 704 N N . GLY A 1 85 ? -6.144 -1.997 -22.702 1.00 80.94 85 GLY A N 1
ATOM 705 C CA . GLY A 1 85 ? -6.054 -3.465 -22.820 1.00 80.94 85 GLY A CA 1
ATOM 706 C C . GLY A 1 85 ? -5.474 -4.008 -24.138 1.00 80.94 85 GLY A C 1
ATOM 707 O O . GLY A 1 85 ? -5.156 -5.186 -24.225 1.00 80.94 85 GLY A O 1
ATOM 708 N N . TRP A 1 86 ? -5.302 -3.162 -25.160 1.00 86.38 86 TRP A N 1
ATOM 709 C CA . TRP A 1 86 ? -4.590 -3.499 -26.404 1.00 86.38 86 TRP A CA 1
ATOM 710 C C . TRP A 1 86 ? -3.061 -3.365 -26.300 1.00 86.38 86 TRP A C 1
ATOM 712 O O . TRP A 1 86 ? -2.347 -3.767 -27.215 1.00 86.38 86 TRP A O 1
ATOM 722 N N . SER A 1 87 ? -2.557 -2.748 -25.230 1.00 81.00 87 SER A N 1
ATOM 723 C CA . SER A 1 87 ? -1.136 -2.422 -25.031 1.00 81.00 87 SER A CA 1
ATOM 724 C C . SER A 1 87 ? -0.576 -2.960 -23.715 1.00 81.00 87 SER A C 1
ATOM 726 O O . SER A 1 87 ? 0.635 -3.123 -23.597 1.00 81.00 87 SER A O 1
ATOM 728 N N . LEU A 1 88 ? -1.442 -3.235 -22.737 1.00 80.38 88 LEU A N 1
ATOM 729 C CA . LEU A 1 88 ? -1.090 -3.849 -21.464 1.00 80.38 88 LEU A CA 1
ATOM 730 C C . LEU A 1 88 ? -2.199 -4.817 -21.042 1.00 80.38 88 LEU A C 1
ATOM 732 O O . LEU A 1 88 ? -3.342 -4.402 -20.857 1.00 80.38 88 LEU A O 1
ATOM 736 N N . ASP A 1 89 ? -1.842 -6.083 -20.853 1.00 83.56 89 ASP A N 1
ATOM 737 C CA . ASP A 1 89 ? -2.705 -7.080 -20.223 1.00 83.56 89 ASP A CA 1
ATOM 738 C C . ASP A 1 89 ? -2.398 -7.146 -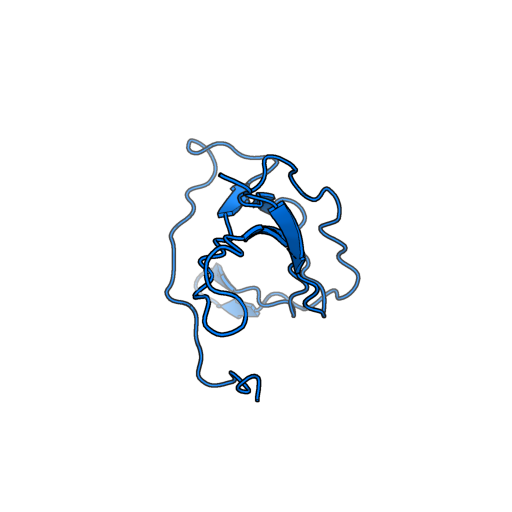18.717 1.00 83.56 89 ASP A C 1
ATOM 740 O O . ASP A 1 89 ? -1.234 -7.218 -18.316 1.00 83.56 89 ASP A O 1
ATOM 744 N N . LEU A 1 90 ? -3.435 -7.076 -17.879 1.00 82.25 90 LEU A N 1
ATOM 745 C CA . LEU A 1 90 ? -3.321 -7.043 -16.418 1.00 82.25 90 LEU A CA 1
ATOM 746 C C . LEU A 1 90 ? -3.903 -8.324 -15.824 1.00 82.25 90 LEU A C 1
ATOM 748 O O . LEU A 1 90 ? -5.088 -8.401 -15.497 1.00 82.25 90 LEU A O 1
ATOM 752 N N . GLN A 1 91 ? -3.039 -9.321 -15.657 1.00 85.75 91 GLN A N 1
ATOM 753 C CA . GLN A 1 91 ? -3.394 -10.592 -15.034 1.00 85.75 91 GLN A CA 1
ATOM 754 C C . GLN A 1 91 ? -3.410 -10.473 -13.505 1.00 85.75 91 GLN A C 1
ATOM 756 O O . GLN A 1 91 ? -2.481 -9.939 -12.897 1.00 85.75 91 GLN A O 1
ATOM 761 N N . MET A 1 92 ? -4.474 -10.976 -12.875 1.00 82.62 92 MET A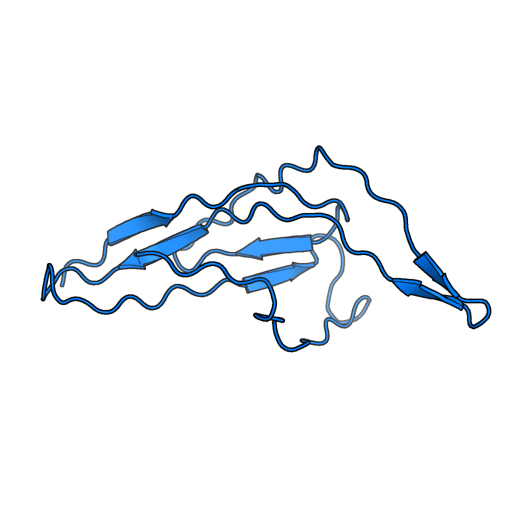 N 1
ATOM 762 C CA . MET A 1 92 ? -4.598 -10.998 -11.416 1.00 82.62 92 MET A CA 1
ATO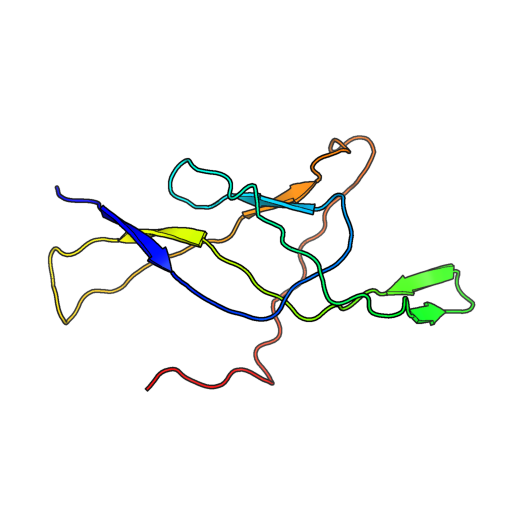M 763 C C . MET A 1 92 ? -3.852 -12.195 -10.824 1.00 82.62 92 MET A C 1
ATOM 765 O O . MET A 1 92 ? -4.082 -13.335 -11.222 1.00 82.62 92 MET A O 1
ATOM 769 N N . GLN A 1 93 ? -3.019 -11.934 -9.819 1.00 85.19 93 GLN A N 1
ATOM 770 C CA . GLN A 1 93 ? -2.447 -12.949 -8.935 1.00 85.19 93 GLN A CA 1
ATOM 771 C C . GLN A 1 93 ? -3.170 -12.912 -7.580 1.00 85.19 93 GLN A C 1
ATOM 773 O O . GLN A 1 93 ? -3.697 -11.870 -7.182 1.00 85.19 93 GLN A O 1
ATOM 778 N N . GLU A 1 94 ? -3.216 -14.041 -6.872 1.00 86.75 94 GLU A N 1
ATOM 779 C CA . GLU A 1 94 ? -3.746 -14.085 -5.506 1.00 86.75 94 GLU A CA 1
ATOM 780 C C . GLU A 1 94 ? -2.878 -13.249 -4.552 1.00 86.75 94 GLU A C 1
ATOM 782 O O . GLU A 1 94 ? -1.654 -13.189 -4.688 1.00 86.75 94 GLU A O 1
ATOM 787 N N . ALA A 1 95 ? -3.518 -12.584 -3.589 1.00 84.12 95 ALA A N 1
ATOM 788 C CA . ALA A 1 95 ? -2.824 -11.773 -2.597 1.00 84.12 95 ALA A CA 1
ATOM 789 C C . ALA A 1 95 ? -2.221 -12.670 -1.508 1.00 84.12 95 ALA A C 1
ATOM 791 O O . ALA A 1 95 ? -2.956 -13.377 -0.817 1.00 84.12 95 ALA A O 1
ATOM 792 N N . ASP A 1 96 ? -0.901 -12.611 -1.327 1.00 86.62 96 ASP A N 1
ATOM 793 C CA . ASP A 1 96 ? -0.247 -13.312 -0.224 1.00 86.62 96 ASP A CA 1
ATOM 794 C C . ASP A 1 96 ? -0.612 -12.669 1.125 1.00 86.62 96 ASP A C 1
ATOM 796 O O . ASP A 1 96 ? -0.466 -11.462 1.328 1.00 86.62 96 ASP A O 1
ATOM 800 N N . ILE A 1 97 ? -1.076 -13.506 2.052 1.00 88.69 97 ILE A N 1
ATOM 801 C CA . ILE A 1 97 ? -1.439 -13.147 3.427 1.00 88.69 97 ILE A CA 1
ATOM 802 C C . ILE A 1 97 ? -0.469 -13.740 4.461 1.00 88.69 97 ILE A C 1
ATOM 804 O O . ILE A 1 97 ? -0.716 -13.622 5.658 1.00 88.69 97 ILE A O 1
ATOM 808 N N . SER A 1 98 ? 0.646 -14.348 4.035 1.00 90.50 98 SER A N 1
ATOM 809 C CA . SER A 1 98 ? 1.660 -14.944 4.922 1.00 90.50 98 SER A CA 1
ATOM 810 C C . SER A 1 98 ? 2.226 -13.953 5.950 1.00 90.50 98 SER A C 1
ATOM 812 O O . SER A 1 98 ? 2.477 -14.323 7.096 1.00 90.50 98 SER A O 1
ATOM 814 N N . GLY A 1 99 ? 2.377 -12.684 5.556 1.00 87.12 99 GLY A N 1
ATOM 815 C CA . GLY A 1 99 ? 2.804 -11.572 6.408 1.00 87.12 99 GLY A CA 1
ATOM 816 C C . GLY A 1 99 ? 1.664 -10.743 7.015 1.00 87.12 99 GLY A C 1
ATOM 817 O O . GLY A 1 99 ? 1.925 -9.649 7.515 1.00 87.12 99 GLY A O 1
ATOM 818 N N . TYR A 1 100 ? 0.405 -11.193 6.942 1.00 88.88 100 TYR A N 1
ATOM 819 C CA . TYR A 1 100 ? -0.730 -10.433 7.469 1.00 88.88 100 TYR A CA 1
ATOM 820 C C . TYR A 1 100 ? -0.749 -10.432 9.004 1.00 88.88 100 TYR A C 1
ATOM 822 O O . TYR A 1 100 ? -0.848 -11.475 9.650 1.00 88.88 100 TYR A O 1
ATOM 830 N N . ILE A 1 101 ? -0.715 -9.233 9.588 1.00 91.81 101 ILE A N 1
ATOM 831 C CA . ILE A 1 101 ? -0.942 -9.014 11.018 1.00 91.81 101 ILE A CA 1
ATOM 832 C C . ILE A 1 101 ? -2.444 -8.756 11.211 1.00 91.81 101 ILE A C 1
ATOM 834 O O . ILE A 1 101 ? -2.967 -7.825 10.593 1.00 91.81 101 ILE A O 1
ATOM 838 N N . PRO A 1 102 ? -3.156 -9.534 12.047 1.00 89.88 102 PRO A N 1
ATOM 839 C CA . PRO A 1 102 ? -4.573 -9.306 12.286 1.00 89.88 102 PRO A CA 1
ATOM 840 C C . PRO A 1 102 ? -4.808 -7.970 12.997 1.00 89.88 102 PRO A C 1
ATOM 842 O O . PRO A 1 102 ? -4.142 -7.644 13.980 1.00 89.88 102 PRO A O 1
ATOM 845 N N . ASN A 1 103 ? -5.812 -7.229 12.526 1.00 82.88 103 ASN A N 1
ATOM 846 C CA . ASN A 1 103 ? -6.468 -6.218 13.352 1.00 82.88 103 ASN A CA 1
ATOM 847 C C . ASN A 1 103 ? -7.143 -6.924 14.547 1.00 82.88 103 ASN A C 1
ATOM 849 O O . ASN A 1 103 ? -7.642 -8.041 14.380 1.00 82.88 103 ASN A O 1
ATOM 853 N N . GLY A 1 104 ? -7.085 -6.297 15.727 1.00 77.12 104 GLY A N 1
ATOM 854 C CA . GLY A 1 104 ? -7.494 -6.891 17.012 1.00 77.12 104 GLY A CA 1
ATOM 855 C C . GLY A 1 104 ? -8.996 -7.038 17.224 1.00 77.12 104 GLY A C 1
ATOM 856 O O . GLY A 1 104 ? -9.761 -6.328 16.536 1.00 77.12 104 GLY A O 1
#

Radius of gyration: 16.61 Å; Cα contacts (8 Å, |Δi|>4): 157; chains: 1; bounding box: 49×26×43 Å

pLDDT: mean 71.02, std 16.37, range [25.58, 94.06]

GO terms:
  GO:0008200 ion channel inhibitor activity (F, IDA)
  GO:0045211 postsynaptic membrane (C, IDA)
  GO:0034766 negative regulation of monoatomic ion transmembrane transport (P, IDA)
  GO:0090394 negative regulation of excitatory postsynaptic potential (P, IDA)

Mean predicted aligned error: 9.99 Å

Secondary structure (DSSP, 8-state):
--EEEEEEE-------TTEEEE-SSS-B---------PPPEE-TTS-EE-------EEEEEEE-TTTTS-------EEEESS--TTT------PPP-TTPPPP-

Nearest PDB structures (foldseek):
  1u4f-assembly1_D  TM=1.169E-01  e=5.204E+00  Mus musculus

Solvent-accessible surface area (backbone atoms only — not comparable to full-atom values): 6890 Å² total; per-residue (Å²): 135,73,72,46,74,48,80,46,87,54,64,74,17,36,65,63,100,46,62,43,48,39,30,66,33,98,56,62,56,87,75,75,53,42,84,47,79,63,75,74,48,72,45,97,88,71,52,73,47,77,78,47,56,54,37,59,68,41,28,24,55,39,58,64,91,47,67,95,76,52,80,77,77,70,58,83,41,79,46,59,71,81,52,54,78,93,77,45,82,87,80,86,75,86,82,85,60,90,86,65,77,81,83,132